Protein AF-A0A318CJG3-F1 (afdb_monomer_lite)

Radius of gyration: 14.78 Å; chains: 1; bounding box: 38×24×46 Å

Structure (mmCIF, N/CA/C/O backbone):
data_AF-A0A318CJG3-F1
#
_entry.id   AF-A0A318CJG3-F1
#
loop_
_atom_site.group_PDB
_atom_site.id
_atom_site.type_symbol
_atom_site.label_atom_id
_atom_site.label_alt_id
_atom_site.label_comp_id
_atom_site.label_asym_id
_atom_site.label_entity_id
_atom_site.label_seq_id
_atom_site.pdbx_PDB_ins_code
_atom_site.Cartn_x
_atom_site.Cartn_y
_atom_site.Cartn_z
_atom_site.occupancy
_atom_site.B_iso_or_equiv
_atom_site.auth_seq_id
_atom_site.auth_comp_id
_atom_site.auth_asym_id
_atom_site.auth_atom_id
_atom_site.pdbx_PDB_model_num
ATOM 1 N N . MET A 1 1 ? -4.390 9.047 27.082 1.00 48.22 1 MET A N 1
ATOM 2 C CA . MET A 1 1 ? -4.876 8.653 25.742 1.00 48.22 1 MET A CA 1
ATOM 3 C C . MET A 1 1 ? -4.255 7.306 25.412 1.00 48.22 1 MET A C 1
ATOM 5 O O . MET A 1 1 ? -3.035 7.210 25.450 1.00 48.22 1 MET A O 1
ATOM 9 N N . SER A 1 2 ? -5.050 6.251 25.213 1.00 54.47 2 SER A N 1
ATOM 10 C CA . SER A 1 2 ? -4.502 4.931 24.869 1.00 54.47 2 SER A CA 1
ATOM 11 C C . SER A 1 2 ? -3.922 4.996 23.456 1.00 54.47 2 SER A C 1
ATOM 13 O O . SER A 1 2 ? -4.649 5.274 22.504 1.00 54.47 2 SER A O 1
ATOM 15 N N . ARG A 1 3 ? -2.607 4.807 23.323 1.00 59.97 3 ARG A N 1
ATOM 16 C CA . ARG A 1 3 ? -1.935 4.699 22.026 1.00 59.97 3 ARG A CA 1
ATOM 17 C C . ARG A 1 3 ? -2.351 3.354 21.437 1.00 59.97 3 ARG A C 1
ATOM 19 O O . ARG A 1 3 ? -1.882 2.317 21.900 1.00 59.97 3 ARG A O 1
ATOM 26 N N . ASN A 1 4 ? -3.283 3.357 20.489 1.00 59.62 4 ASN A N 1
ATOM 27 C CA . ASN A 1 4 ? -3.732 2.133 19.838 1.00 59.62 4 ASN A CA 1
ATOM 28 C C . ASN A 1 4 ? -2.574 1.567 18.997 1.00 59.62 4 ASN A C 1
ATOM 30 O O . ASN A 1 4 ? -2.382 1.954 17.857 1.00 59.62 4 ASN A O 1
ATOM 34 N N . ALA A 1 5 ? -1.761 0.680 19.570 1.00 66.06 5 ALA A N 1
ATOM 35 C CA . ALA A 1 5 ? -0.550 0.151 18.936 1.00 66.06 5 ALA A CA 1
ATOM 36 C C . ALA A 1 5 ? -0.823 -0.927 17.866 1.00 66.06 5 ALA A C 1
ATOM 38 O O . ALA A 1 5 ? 0.091 -1.642 17.460 1.00 66.06 5 ALA A O 1
ATOM 39 N N . LYS A 1 6 ? -2.078 -1.090 17.430 1.00 80.31 6 LYS A N 1
ATOM 40 C CA . LYS A 1 6 ? -2.437 -2.047 16.383 1.00 80.31 6 LYS A CA 1
ATOM 41 C C . LYS A 1 6 ? -2.159 -1.427 15.018 1.00 80.31 6 LYS A C 1
ATOM 43 O O . LYS A 1 6 ? -2.663 -0.350 14.701 1.00 80.31 6 LYS A O 1
ATOM 48 N N . HIS A 1 7 ? -1.326 -2.093 14.230 1.00 88.00 7 HIS A N 1
ATOM 49 C CA . HIS A 1 7 ? -1.029 -1.715 12.852 1.00 88.00 7 HIS A CA 1
ATOM 50 C C . HIS A 1 7 ? -1.684 -2.711 11.898 1.00 88.00 7 HIS A C 1
ATOM 52 O O . HIS A 1 7 ? -1.777 -3.898 12.212 1.00 88.00 7 HIS A O 1
ATOM 58 N N . MET A 1 8 ? -2.094 -2.227 10.730 1.00 92.94 8 MET A N 1
ATOM 59 C CA . MET A 1 8 ? -2.480 -3.067 9.603 1.00 92.94 8 MET A CA 1
ATOM 60 C C . MET A 1 8 ? -1.405 -2.984 8.521 1.00 92.94 8 MET A C 1
ATOM 62 O O . MET A 1 8 ? -0.938 -1.894 8.181 1.00 92.94 8 MET A O 1
ATOM 66 N N . TYR A 1 9 ? -1.023 -4.143 7.989 1.00 95.38 9 TYR A N 1
ATOM 67 C CA . TYR A 1 9 ? -0.088 -4.265 6.878 1.00 95.38 9 TYR A CA 1
ATOM 68 C C . TYR A 1 9 ? -0.843 -4.751 5.649 1.00 95.38 9 TYR A C 1
ATOM 70 O O . TYR A 1 9 ? -1.476 -5.804 5.691 1.00 95.38 9 TYR A O 1
ATOM 78 N N . VAL A 1 10 ? -0.766 -3.983 4.566 1.00 95.94 10 VAL A N 1
ATOM 79 C CA . VAL A 1 10 ? -1.347 -4.347 3.270 1.00 95.94 10 VAL A CA 1
ATOM 80 C C . VAL A 1 10 ? -0.204 -4.540 2.289 1.00 95.94 10 VAL A C 1
ATOM 82 O O . VAL A 1 10 ? 0.664 -3.676 2.159 1.00 95.94 10 VAL A O 1
ATOM 85 N N . SER A 1 11 ? -0.201 -5.685 1.613 1.00 96.88 11 SER A N 1
ATOM 86 C CA . SER A 1 11 ? 0.776 -6.022 0.584 1.00 96.88 11 SER A CA 1
ATOM 87 C C . SER A 1 11 ? 0.045 -6.216 -0.735 1.00 96.88 11 SER A C 1
ATOM 89 O O . SER A 1 11 ? -0.791 -7.109 -0.840 1.00 96.88 11 SER A O 1
ATOM 91 N N . VAL A 1 12 ? 0.372 -5.397 -1.731 1.00 95.62 12 VAL A N 1
ATOM 92 C CA . VAL A 1 12 ? -0.141 -5.530 -3.099 1.00 95.62 12 VAL A CA 1
ATOM 93 C C . VAL A 1 12 ? 1.003 -6.021 -3.972 1.00 95.62 12 VAL A C 1
ATOM 95 O O . VAL A 1 12 ? 2.028 -5.352 -4.076 1.00 95.62 12 VAL A O 1
ATOM 98 N N . GLN A 1 13 ? 0.850 -7.202 -4.566 1.00 95.62 13 GLN A N 1
ATOM 99 C CA . GLN A 1 13 ? 1.839 -7.783 -5.470 1.00 95.62 13 GLN A CA 1
ATOM 100 C C . GLN A 1 13 ? 1.331 -7.707 -6.906 1.00 95.62 13 GLN A C 1
ATOM 102 O O . GLN A 1 13 ? 0.221 -8.147 -7.197 1.00 95.62 13 GLN A O 1
ATOM 107 N N . LEU A 1 14 ? 2.163 -7.179 -7.799 1.00 91.38 14 LEU A N 1
ATOM 108 C CA . LEU A 1 14 ? 1.885 -7.159 -9.229 1.00 91.38 14 LEU A CA 1
ATOM 109 C C . LEU A 1 14 ? 2.367 -8.456 -9.886 1.00 91.38 14 LEU A C 1
ATOM 111 O O . LEU A 1 14 ? 3.431 -8.983 -9.548 1.00 91.38 14 LEU A O 1
ATOM 115 N N . ASN A 1 15 ? 1.584 -8.952 -10.843 1.00 89.06 15 ASN A N 1
ATOM 116 C CA . ASN A 1 15 ? 1.963 -10.051 -11.721 1.00 89.06 15 ASN A CA 1
ATOM 117 C C . ASN A 1 15 ? 1.693 -9.644 -13.187 1.00 89.06 15 ASN A C 1
ATOM 119 O O . ASN A 1 15 ? 0.527 -9.460 -13.534 1.00 89.06 15 ASN A O 1
ATOM 123 N N . PRO A 1 16 ? 2.721 -9.487 -14.045 1.00 88.88 16 PRO A N 1
ATOM 124 C CA . PRO A 1 16 ? 4.140 -9.734 -13.773 1.00 88.88 16 PRO A CA 1
ATOM 125 C C . PRO A 1 16 ? 4.721 -8.782 -12.717 1.00 88.88 16 PRO A C 1
ATOM 127 O O . PRO A 1 16 ? 4.175 -7.712 -12.455 1.00 88.88 16 PRO A O 1
ATOM 130 N N . ALA A 1 17 ? 5.838 -9.180 -12.103 1.00 91.94 17 ALA A N 1
ATOM 131 C CA . ALA A 1 17 ? 6.541 -8.334 -11.145 1.00 91.94 17 ALA A CA 1
ATOM 132 C C . ALA A 1 17 ? 7.125 -7.106 -11.861 1.00 91.94 17 ALA A C 1
ATOM 134 O O . ALA A 1 17 ? 8.028 -7.229 -12.689 1.00 91.94 17 ALA A O 1
ATOM 135 N N . VAL A 1 18 ? 6.611 -5.921 -11.528 1.00 92.75 18 VAL A N 1
ATOM 136 C CA . VAL A 1 18 ? 7.076 -4.643 -12.078 1.00 92.75 18 VAL A CA 1
ATOM 137 C C . VAL A 1 18 ? 7.632 -3.801 -10.943 1.00 92.75 18 VAL A C 1
ATOM 139 O O . VAL A 1 18 ? 6.902 -3.454 -10.018 1.00 92.75 18 VAL A O 1
ATOM 142 N N . ALA A 1 19 ? 8.922 -3.479 -11.006 1.00 94.31 19 ALA A N 1
ATOM 143 C CA . ALA A 1 19 ? 9.579 -2.611 -10.036 1.00 94.31 19 ALA A CA 1
ATOM 144 C C . ALA A 1 19 ? 9.234 -1.139 -10.286 1.00 94.31 19 ALA A C 1
ATOM 146 O O . ALA A 1 19 ? 9.090 -0.723 -11.435 1.00 94.31 19 ALA A O 1
ATOM 147 N N . SER A 1 20 ? 9.172 -0.336 -9.218 1.00 95.25 20 SER A N 1
ATOM 148 C CA . SER A 1 20 ? 8.895 1.109 -9.305 1.00 95.25 20 SER A CA 1
ATOM 149 C C . SER A 1 20 ? 7.555 1.469 -9.964 1.00 95.25 20 SER A C 1
ATOM 151 O O . SER A 1 20 ? 7.376 2.598 -10.417 1.00 95.25 20 SER A O 1
ATOM 153 N N . ALA A 1 21 ? 6.602 0.536 -9.986 1.00 94.88 21 ALA A N 1
ATOM 154 C CA . ALA A 1 21 ? 5.213 0.831 -10.298 1.00 94.88 21 ALA A CA 1
ATOM 155 C C . ALA A 1 21 ? 4.602 1.601 -9.124 1.00 94.88 21 ALA A C 1
ATOM 157 O O . ALA A 1 21 ? 4.743 1.180 -7.978 1.00 94.88 21 ALA A O 1
ATOM 158 N N . SER A 1 22 ? 3.938 2.719 -9.390 1.00 96.00 22 SER A N 1
ATOM 159 C CA . SER A 1 22 ? 3.132 3.425 -8.399 1.00 96.00 22 SER A CA 1
ATOM 160 C C . SER A 1 22 ? 1.819 2.677 -8.205 1.00 96.00 22 SER A C 1
ATOM 162 O O . SER A 1 22 ? 1.135 2.381 -9.178 1.00 96.00 22 SER A O 1
ATOM 164 N N . VAL A 1 23 ? 1.473 2.370 -6.960 1.00 96.12 23 VAL A N 1
ATOM 165 C CA . VAL A 1 23 ? 0.237 1.686 -6.569 1.00 96.12 23 VAL A CA 1
ATOM 166 C C . VAL A 1 23 ? -0.489 2.567 -5.566 1.00 96.12 23 VAL A C 1
ATOM 168 O O . VAL A 1 23 ? 0.085 2.927 -4.535 1.00 96.12 23 VAL A O 1
ATOM 171 N N . SER A 1 24 ? -1.749 2.879 -5.851 1.00 97.31 24 SER A N 1
ATOM 172 C CA . SER A 1 24 ? -2.643 3.620 -4.966 1.00 97.31 24 SER A CA 1
ATOM 173 C C . SER A 1 24 ? -3.715 2.705 -4.393 1.00 97.31 24 SER A C 1
ATOM 175 O O . SER A 1 24 ? -4.288 1.876 -5.100 1.00 97.31 24 SER A O 1
ATOM 177 N N . ILE A 1 25 ? -3.981 2.855 -3.097 1.00 96.94 25 ILE A N 1
ATOM 178 C CA . ILE A 1 25 ? -5.039 2.131 -2.398 1.00 96.94 25 ILE A CA 1
ATOM 179 C C . ILE A 1 25 ? -5.950 3.075 -1.630 1.00 96.94 25 ILE A C 1
ATOM 181 O O . ILE A 1 25 ? -5.531 4.116 -1.114 1.00 96.94 25 ILE A O 1
ATOM 185 N N . GLU A 1 26 ? -7.176 2.612 -1.463 1.00 97.62 26 GLU A N 1
ATOM 186 C CA . GLU A 1 26 ? -8.144 3.095 -0.497 1.00 97.62 26 GLU A CA 1
ATOM 187 C C . GLU A 1 26 ? -8.499 1.967 0.467 1.00 97.62 26 GLU A C 1
ATOM 189 O O . GLU A 1 26 ? -8.624 0.805 0.085 1.00 97.62 26 GLU A O 1
ATOM 194 N N . VAL A 1 27 ? -8.667 2.307 1.738 1.00 96.44 27 VAL A N 1
ATOM 195 C CA . VAL A 1 27 ? -9.082 1.375 2.782 1.00 96.44 27 VAL A CA 1
ATOM 196 C C . VAL A 1 27 ? -10.312 1.934 3.466 1.00 96.44 27 VAL A C 1
ATOM 198 O O . VAL A 1 27 ? -10.271 3.018 4.044 1.00 96.44 27 VAL A O 1
ATOM 201 N N . TYR A 1 28 ? -11.383 1.158 3.461 1.00 96.94 28 TYR A N 1
ATOM 202 C CA . TYR A 1 28 ? -12.657 1.453 4.096 1.00 96.94 28 TYR A CA 1
ATOM 203 C C . TYR A 1 28 ? -12.787 0.649 5.391 1.00 96.94 28 TYR A C 1
ATOM 205 O O . TYR A 1 28 ? -12.330 -0.492 5.473 1.00 96.94 28 TYR A O 1
ATOM 213 N N . LEU A 1 29 ? -13.410 1.244 6.409 1.00 96.69 29 LEU A N 1
ATOM 214 C CA . LEU A 1 29 ? -13.649 0.628 7.716 1.00 96.69 29 LEU A CA 1
ATOM 215 C C . LEU A 1 29 ? -15.157 0.485 7.938 1.00 96.69 29 LEU A C 1
ATOM 217 O O . LEU A 1 29 ? -15.885 1.465 7.805 1.00 96.69 29 LEU A O 1
ATOM 221 N N . ASN A 1 30 ? -15.601 -0.715 8.318 1.00 96.25 30 ASN A N 1
ATOM 222 C CA . ASN A 1 30 ? -16.989 -1.043 8.664 1.00 96.25 30 ASN A CA 1
ATOM 223 C C . ASN A 1 30 ? -18.007 -0.577 7.606 1.00 96.25 30 ASN A C 1
ATOM 225 O O . ASN A 1 30 ? -19.001 0.053 7.953 1.00 96.25 30 ASN A O 1
ATOM 229 N N . GLU A 1 31 ? -17.723 -0.848 6.326 1.00 93.50 31 GLU A N 1
ATOM 230 C CA . GLU A 1 31 ? -18.600 -0.495 5.191 1.00 93.50 31 GLU A CA 1
ATOM 231 C C . GLU A 1 31 ? -18.891 1.017 5.068 1.00 93.50 31 GLU A C 1
ATOM 233 O O . GLU A 1 31 ? -19.892 1.429 4.485 1.00 93.50 31 GLU A O 1
ATOM 238 N N . GLY A 1 32 ? -18.013 1.868 5.615 1.00 93.50 32 GLY A N 1
ATOM 239 C CA . GLY A 1 32 ? -18.132 3.320 5.499 1.00 93.50 32 GLY A CA 1
ATOM 240 C C . GLY A 1 32 ? -18.124 3.796 4.042 1.00 93.50 32 GLY A C 1
ATOM 241 O O . GLY A 1 32 ? -17.436 3.234 3.198 1.00 93.50 32 GLY A O 1
ATOM 242 N N . SER A 1 33 ? -18.841 4.882 3.751 1.00 92.69 33 SER A N 1
ATOM 243 C CA . SER A 1 33 ? -18.935 5.476 2.406 1.00 92.69 33 SER A CA 1
ATOM 244 C C . SER A 1 33 ? -17.711 6.300 1.988 1.00 92.69 33 SER A C 1
ATOM 246 O O . SER A 1 33 ? -17.701 6.904 0.919 1.00 92.69 33 SER A O 1
ATOM 248 N N . SER A 1 34 ? -16.703 6.415 2.851 1.00 95.38 34 SER A N 1
ATOM 249 C CA . SER A 1 34 ? -15.489 7.186 2.590 1.00 95.38 34 SER A CA 1
ATOM 250 C C . SER A 1 34 ? -14.276 6.429 3.117 1.00 95.38 34 SER A C 1
ATOM 252 O O . SER A 1 34 ? -14.387 5.759 4.153 1.00 95.38 34 SER A O 1
ATOM 254 N N . PRO A 1 35 ? -13.126 6.526 2.431 1.00 96.19 35 PRO A N 1
ATOM 255 C CA . PRO A 1 35 ? -11.939 5.803 2.839 1.00 96.19 35 PRO A CA 1
ATOM 256 C C . PRO A 1 35 ? -11.458 6.307 4.201 1.00 96.19 35 PRO A C 1
ATOM 258 O O . PRO A 1 35 ? -11.309 7.504 4.443 1.00 96.19 35 PRO A O 1
ATOM 261 N N . TYR A 1 36 ? -11.197 5.364 5.098 1.00 95.06 36 TYR A N 1
ATOM 262 C CA . TYR A 1 36 ? -10.505 5.598 6.361 1.00 95.06 36 TYR A CA 1
ATOM 263 C C . TYR A 1 36 ? -9.014 5.899 6.134 1.00 95.06 36 TYR A C 1
ATOM 265 O O . TYR A 1 36 ? -8.417 6.677 6.877 1.00 95.06 36 TYR A O 1
ATOM 273 N N . TYR A 1 37 ? -8.412 5.292 5.109 1.00 96.12 37 TYR A N 1
ATOM 274 C CA . TYR A 1 37 ? -7.029 5.536 4.714 1.00 96.12 37 TYR A CA 1
ATOM 275 C C . TYR A 1 37 ? -6.898 5.544 3.193 1.00 96.12 37 TYR A C 1
ATOM 277 O O . TYR A 1 37 ? -7.501 4.723 2.506 1.00 96.12 37 TYR A O 1
ATOM 285 N N . THR A 1 38 ? -6.057 6.439 2.688 1.00 97.12 38 THR A N 1
ATOM 286 C CA . THR A 1 38 ? -5.612 6.474 1.294 1.00 97.12 38 THR A CA 1
ATOM 287 C C . THR A 1 38 ? -4.093 6.499 1.275 1.00 97.12 38 THR A C 1
ATOM 289 O O . THR A 1 38 ? -3.481 7.216 2.073 1.00 97.12 38 THR A O 1
ATOM 292 N N . GLY A 1 39 ? -3.469 5.763 0.363 1.00 96.94 39 GLY A N 1
ATOM 293 C CA . GLY A 1 39 ? -2.016 5.746 0.264 1.00 96.94 39 GLY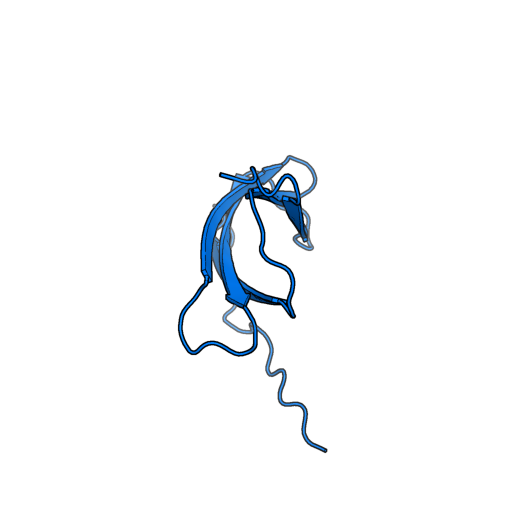 A CA 1
ATOM 294 C C . GLY A 1 39 ? -1.536 5.421 -1.134 1.00 96.94 39 GLY A C 1
ATOM 295 O O . GLY A 1 39 ? -2.150 4.620 -1.829 1.00 96.94 39 GLY A O 1
ATOM 296 N N . THR A 1 40 ? -0.397 6.002 -1.500 1.00 97.69 40 THR A N 1
ATOM 297 C CA . THR A 1 40 ? 0.330 5.677 -2.728 1.00 97.69 40 THR A CA 1
ATOM 298 C C . THR A 1 40 ? 1.757 5.299 -2.365 1.00 97.69 40 THR A C 1
ATOM 300 O O . THR A 1 40 ? 2.413 6.019 -1.609 1.00 97.69 40 THR A O 1
ATOM 303 N N . ILE A 1 41 ? 2.245 4.178 -2.890 1.00 97.69 41 ILE A N 1
ATOM 304 C CA . ILE A 1 41 ? 3.640 3.752 -2.735 1.00 97.69 41 ILE A CA 1
ATOM 305 C C . ILE A 1 41 ? 4.137 3.113 -4.027 1.00 97.69 41 ILE A C 1
ATOM 307 O O . ILE A 1 41 ? 3.347 2.676 -4.860 1.00 97.69 41 ILE A O 1
ATOM 311 N N . THR A 1 42 ? 5.451 3.047 -4.191 1.00 97.12 42 THR A N 1
ATOM 312 C CA . THR A 1 42 ? 6.071 2.315 -5.289 1.00 97.12 42 THR A CA 1
ATOM 313 C C . THR A 1 42 ? 6.363 0.867 -4.909 1.00 97.12 42 THR A C 1
ATOM 315 O O . THR A 1 42 ? 6.688 0.555 -3.760 1.00 97.12 42 THR A O 1
ATOM 318 N N . THR A 1 43 ? 6.250 -0.033 -5.881 1.00 97.25 43 THR A N 1
ATOM 319 C CA . THR A 1 43 ? 6.652 -1.430 -5.726 1.00 97.25 43 THR A CA 1
ATO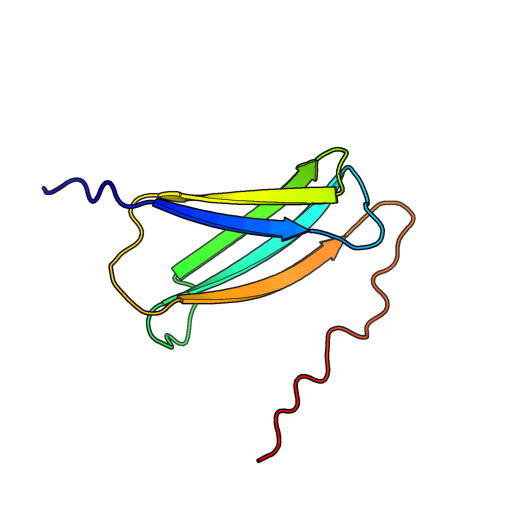M 320 C C . THR A 1 43 ? 8.167 -1.571 -5.589 1.00 97.25 43 THR 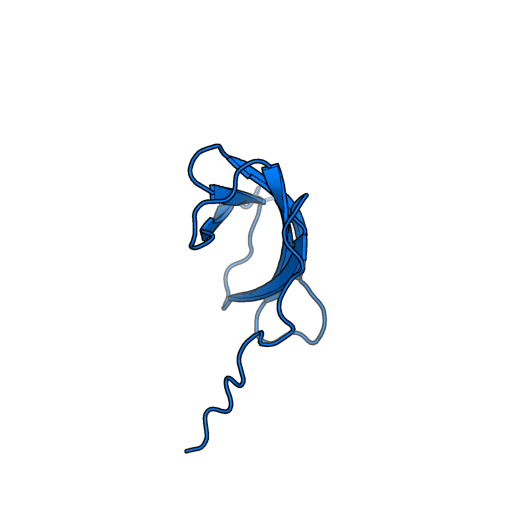A C 1
ATOM 322 O O . THR A 1 43 ? 8.947 -0.867 -6.242 1.00 97.25 43 THR A O 1
ATOM 325 N N . ASP A 1 44 ? 8.591 -2.528 -4.763 1.00 97.38 44 ASP A N 1
ATOM 326 C CA . ASP A 1 44 ? 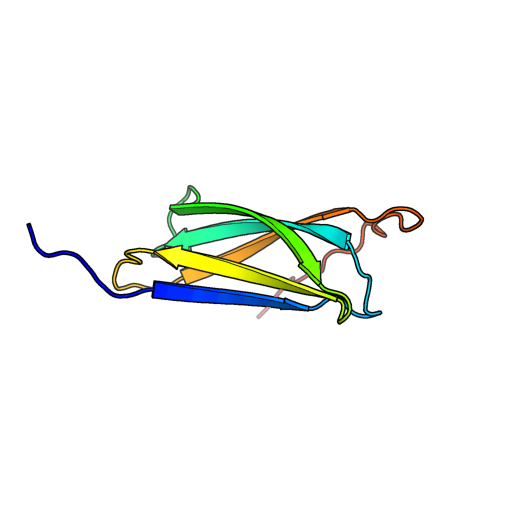9.985 -2.965 -4.693 1.00 97.38 44 ASP A CA 1
ATOM 327 C C . ASP A 1 44 ? 10.407 -3.769 -5.943 1.00 97.38 44 ASP A C 1
ATOM 329 O O . ASP A 1 44 ? 9.638 -3.961 -6.887 1.00 97.38 44 ASP A O 1
ATOM 333 N N . THR A 1 45 ? 11.654 -4.248 -5.975 1.00 95.38 45 THR A N 1
ATOM 33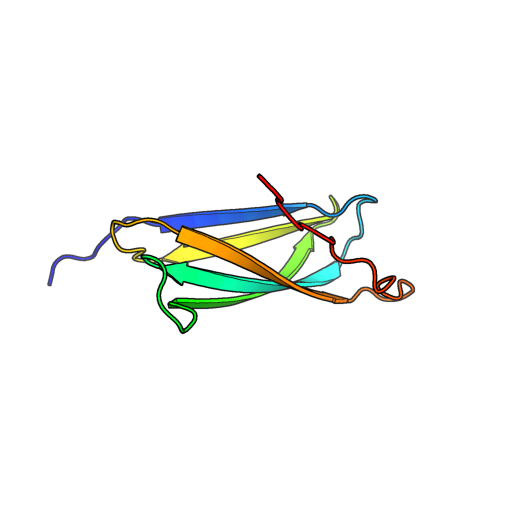4 C CA . THR A 1 45 ? 12.187 -5.026 -7.109 1.00 95.38 45 THR A CA 1
ATOM 335 C C . THR A 1 45 ? 11.482 -6.366 -7.329 1.00 95.38 45 THR A C 1
ATOM 337 O O . THR A 1 45 ? 11.619 -6.940 -8.405 1.00 95.38 45 THR A O 1
ATOM 340 N N . ALA A 1 46 ? 10.715 -6.853 -6.348 1.00 95.62 46 ALA A N 1
ATOM 341 C CA . ALA A 1 46 ? 9.881 -8.045 -6.467 1.00 95.62 46 ALA A CA 1
ATOM 342 C C . ALA A 1 46 ? 8.444 -7.720 -6.922 1.00 95.62 46 ALA A C 1
ATOM 344 O O . ALA A 1 46 ? 7.606 -8.617 -6.985 1.00 95.62 46 ALA A O 1
ATOM 345 N N . GLY A 1 47 ? 8.143 -6.456 -7.244 1.00 95.50 47 GLY A N 1
ATOM 346 C CA . GLY A 1 47 ? 6.814 -6.027 -7.670 1.00 95.50 47 GLY A CA 1
ATOM 347 C C . GLY A 1 47 ? 5.818 -5.888 -6.520 1.00 95.50 47 GLY A C 1
ATOM 348 O O . GLY A 1 47 ? 4.617 -6.004 -6.754 1.00 95.50 47 GLY A O 1
ATOM 349 N N . VAL A 1 48 ? 6.291 -5.661 -5.286 1.00 97.38 48 VAL A N 1
ATOM 350 C CA . VAL A 1 48 ? 5.431 -5.598 -4.096 1.00 97.38 48 VAL A CA 1
ATOM 351 C C . VAL A 1 48 ? 5.384 -4.190 -3.506 1.00 97.38 48 VAL A C 1
ATOM 353 O O . VAL A 1 48 ? 6.408 -3.621 -3.132 1.00 97.38 48 VAL A O 1
ATOM 356 N N . ALA A 1 49 ? 4.177 -3.646 -3.373 1.00 97.56 49 ALA A N 1
ATOM 357 C CA . ALA A 1 49 ? 3.874 -2.411 -2.657 1.00 97.56 49 ALA A CA 1
ATOM 358 C C . ALA A 1 49 ? 3.424 -2.737 -1.221 1.00 97.56 49 ALA A C 1
ATOM 360 O O . ALA A 1 49 ? 2.487 -3.512 -1.019 1.00 97.56 49 ALA A O 1
ATOM 361 N N . LYS A 1 50 ? 4.102 -2.165 -0.216 1.00 97.56 50 LYS A N 1
ATOM 362 C CA . LYS A 1 50 ? 3.897 -2.477 1.212 1.00 97.56 50 LYS A CA 1
ATOM 363 C C . LYS A 1 50 ? 3.417 -1.245 1.973 1.00 97.56 50 LYS A C 1
ATOM 365 O O . LYS A 1 50 ? 4.195 -0.333 2.242 1.00 97.56 50 LYS A O 1
ATOM 370 N N . PHE A 1 51 ? 2.152 -1.244 2.373 1.00 97.00 51 PHE A N 1
ATOM 371 C CA . PHE A 1 51 ? 1.547 -0.164 3.146 1.00 97.00 51 PHE A CA 1
ATOM 372 C C . PHE A 1 51 ? 1.550 -0.503 4.635 1.00 97.00 51 PHE A C 1
ATOM 374 O O . PHE A 1 51 ? 1.261 -1.634 5.032 1.00 97.00 51 PHE A O 1
ATOM 381 N N . THR A 1 52 ? 1.850 0.495 5.468 1.00 95.62 52 THR A N 1
ATOM 382 C CA . THR A 1 52 ? 1.735 0.401 6.929 1.00 95.62 52 THR A CA 1
ATOM 383 C C . THR A 1 52 ? 0.719 1.425 7.412 1.00 95.62 52 THR A C 1
ATOM 385 O O . THR A 1 52 ? 0.961 2.628 7.333 1.00 95.62 52 THR A O 1
ATOM 388 N N . ILE A 1 53 ? -0.406 0.945 7.935 1.00 94.06 53 ILE A N 1
ATOM 389 C CA . ILE A 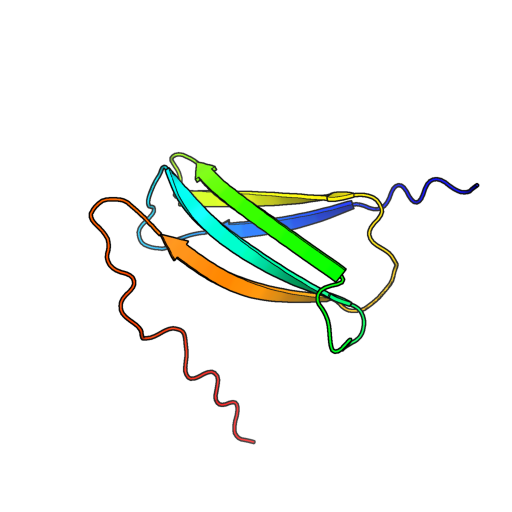1 53 ? -1.485 1.782 8.463 1.00 94.06 53 ILE A CA 1
ATOM 390 C C . ILE A 1 53 ? -1.426 1.701 9.985 1.00 94.06 53 ILE A C 1
ATOM 392 O O . ILE A 1 53 ? -1.709 0.664 10.590 1.00 94.06 53 ILE A O 1
ATOM 396 N N . VAL A 1 54 ? -0.985 2.794 10.604 1.00 91.06 54 VAL A N 1
ATOM 397 C CA . VAL A 1 54 ? -0.759 2.872 12.052 1.00 91.06 54 VAL A CA 1
ATOM 398 C C . VAL A 1 54 ? -2.036 3.240 12.801 1.00 91.06 54 VAL A C 1
ATOM 400 O O . VAL A 1 54 ? -2.857 4.008 12.310 1.00 91.06 54 VAL A O 1
ATOM 403 N N . ASN A 1 55 ? -2.170 2.744 14.031 1.00 89.00 55 ASN A N 1
ATOM 404 C CA . ASN A 1 55 ? -3.339 2.959 14.889 1.00 89.00 55 ASN A CA 1
ATOM 405 C C . ASN A 1 55 ? -4.673 2.522 14.261 1.00 89.00 55 ASN A C 1
ATOM 407 O O . ASN A 1 55 ? -5.702 3.158 14.498 1.00 89.00 55 ASN A O 1
ATOM 411 N N . ALA A 1 56 ? -4.657 1.429 13.496 1.00 90.94 56 ALA A N 1
ATOM 412 C CA . ALA A 1 56 ? -5.842 0.863 12.869 1.00 90.94 56 ALA A CA 1
ATOM 413 C C . ALA A 1 56 ? -6.878 0.468 13.952 1.00 90.94 56 ALA A C 1
ATOM 415 O O . ALA A 1 56 ? -6.566 -0.330 14.848 1.00 90.94 56 ALA A O 1
ATOM 416 N N . PRO A 1 57 ? -8.102 1.032 13.932 1.00 91.81 57 PRO A N 1
ATOM 417 C CA . PRO A 1 57 ? -9.185 0.632 14.829 1.00 91.81 57 PRO A CA 1
ATOM 418 C C . PRO A 1 57 ? -9.527 -0.865 14.732 1.00 91.81 57 PRO A C 1
ATOM 420 O O . PRO A 1 57 ? -9.178 -1.557 13.780 1.00 91.81 57 PRO A O 1
ATOM 423 N N . THR A 1 58 ? -10.253 -1.404 15.707 1.00 90.88 58 THR A N 1
ATOM 424 C CA . THR A 1 58 ? -10.867 -2.728 15.515 1.00 90.88 58 THR A CA 1
ATOM 425 C C . THR A 1 58 ? -12.065 -2.585 14.574 1.00 90.88 58 THR A C 1
ATOM 427 O O . THR A 1 58 ? -12.878 -1.680 14.762 1.00 90.88 58 THR A O 1
ATOM 430 N N . GLY A 1 59 ? -12.201 -3.484 13.603 1.00 93.12 59 GLY A N 1
ATOM 431 C CA . GLY A 1 59 ? -13.348 -3.531 12.701 1.00 93.12 59 GLY A CA 1
ATOM 432 C C . GLY A 1 59 ? -13.074 -4.382 11.468 1.00 93.12 59 GLY A C 1
ATOM 433 O O . GLY A 1 59 ? -12.045 -5.058 11.391 1.00 93.12 59 GLY A O 1
ATOM 434 N N . THR A 1 60 ? -14.001 -4.328 10.518 1.00 95.25 60 THR A N 1
ATOM 435 C CA . THR A 1 60 ? -13.866 -4.974 9.210 1.00 95.25 60 THR A CA 1
ATOM 436 C C . THR A 1 60 ? -13.290 -3.980 8.216 1.00 95.25 60 THR A C 1
ATOM 438 O O . THR A 1 60 ? -13.762 -2.846 8.133 1.00 95.25 60 THR A O 1
ATOM 441 N N . TYR A 1 61 ? -12.288 -4.407 7.456 1.00 95.69 61 TYR A N 1
ATOM 442 C CA . TYR A 1 61 ? -11.614 -3.570 6.472 1.00 95.69 61 TYR A CA 1
ATOM 443 C C . TYR A 1 61 ? -11.877 -4.073 5.057 1.00 95.69 61 TYR A C 1
ATOM 445 O O . TYR A 1 61 ? -11.785 -5.272 4.803 1.00 95.69 61 TYR A O 1
ATOM 453 N N . LEU A 1 62 ? -12.136 -3.146 4.140 1.00 95.56 62 LEU A N 1
ATOM 454 C CA . LEU A 1 62 ? -12.130 -3.381 2.699 1.00 95.56 62 LEU A CA 1
ATOM 455 C C . LEU A 1 62 ? -10.994 -2.554 2.103 1.00 95.56 62 LEU A C 1
ATOM 457 O O . LEU A 1 62 ? -10.952 -1.344 2.299 1.00 95.56 62 LEU A O 1
ATOM 461 N N . THR A 1 63 ? -10.070 -3.199 1.398 1.00 96.25 63 THR A N 1
ATOM 462 C CA . THR A 1 63 ? -9.019 -2.502 0.649 1.00 96.25 63 THR A CA 1
ATOM 463 C C . THR A 1 63 ? -9.349 -2.558 -0.831 1.00 96.25 63 THR A C 1
ATOM 465 O O . THR A 1 63 ? -9.620 -3.635 -1.353 1.00 96.25 63 THR A O 1
ATOM 468 N N . VAL A 1 64 ? -9.288 -1.412 -1.495 1.00 95.62 64 VAL A N 1
ATOM 469 C CA . VAL A 1 64 ? -9.478 -1.264 -2.935 1.00 95.62 64 VAL A CA 1
ATOM 470 C C . VAL A 1 64 ? -8.189 -0.700 -3.516 1.00 95.62 64 VAL A C 1
ATOM 472 O O . VAL A 1 64 ? -7.681 0.309 -3.031 1.00 95.62 64 VAL A O 1
ATOM 475 N N . VAL A 1 65 ? -7.643 -1.352 -4.539 1.00 95.81 65 VAL A N 1
ATOM 476 C CA . VAL A 1 65 ? -6.573 -0.764 -5.357 1.00 95.81 65 VAL A CA 1
ATOM 477 C C . VAL A 1 65 ? -7.242 0.171 -6.356 1.00 95.81 65 VAL A C 1
ATOM 479 O O . VAL A 1 65 ? -8.091 -0.276 -7.122 1.00 95.81 65 VAL A O 1
ATOM 482 N N . THR A 1 66 ? -6.908 1.458 -6.314 1.00 94.88 66 THR A N 1
ATOM 483 C CA . THR A 1 66 ? -7.596 2.489 -7.107 1.00 94.88 66 THR A CA 1
ATOM 484 C C . THR A 1 66 ? -6.835 2.914 -8.349 1.00 94.88 66 THR A C 1
ATOM 486 O O . THR A 1 66 ? -7.458 3.333 -9.319 1.00 94.88 66 THR A O 1
ATOM 489 N N . ASP A 1 67 ? -5.509 2.799 -8.337 1.00 92.44 67 ASP A N 1
ATOM 490 C CA . ASP A 1 67 ? -4.679 3.086 -9.502 1.00 92.44 67 ASP A CA 1
ATOM 491 C C . ASP A 1 67 ? -3.370 2.295 -9.445 1.00 92.44 67 ASP A C 1
ATOM 493 O O . ASP A 1 67 ? -2.811 2.060 -8.367 1.00 92.44 67 ASP A O 1
ATOM 497 N N . VAL A 1 68 ? -2.869 1.900 -10.616 1.00 92.50 68 VAL A N 1
ATOM 498 C CA . VAL A 1 68 ? -1.516 1.362 -10.778 1.00 92.50 68 VAL A CA 1
ATOM 499 C C . VAL A 1 68 ? -0.889 1.983 -12.025 1.00 92.50 68 VAL A C 1
ATOM 501 O O . VAL A 1 68 ? -1.395 1.866 -13.133 1.00 92.50 68 VAL A O 1
ATOM 504 N N . THR A 1 69 ? 0.265 2.622 -11.883 1.00 90.88 69 THR A N 1
ATOM 505 C CA . THR A 1 69 ? 0.987 3.198 -13.022 1.00 90.88 69 THR A CA 1
ATOM 506 C C . THR A 1 69 ? 2.424 2.714 -13.035 1.00 90.88 69 THR A C 1
ATOM 508 O O . THR A 1 69 ? 3.108 2.706 -12.016 1.00 90.88 69 THR A O 1
ATOM 511 N N . ALA A 1 70 ? 2.913 2.297 -14.199 1.00 88.88 70 ALA A N 1
ATOM 512 C CA . ALA A 1 70 ? 4.303 1.901 -14.369 1.00 88.88 70 ALA A CA 1
ATOM 513 C C . ALA A 1 70 ? 4.828 2.365 -15.725 1.00 88.88 70 ALA A C 1
ATOM 515 O O . ALA A 1 70 ? 4.129 2.324 -16.736 1.00 88.88 70 ALA A O 1
ATOM 516 N N . VAL A 1 71 ? 6.080 2.817 -15.761 1.00 82.12 71 VAL A N 1
ATOM 517 C CA . VAL A 1 71 ? 6.703 3.272 -17.008 1.00 82.12 71 VAL A CA 1
ATOM 518 C C . VAL A 1 71 ? 6.782 2.102 -17.990 1.00 82.12 71 VAL A C 1
ATOM 520 O O . VAL A 1 71 ? 7.309 1.044 -17.660 1.00 82.12 71 VAL A O 1
ATOM 523 N N . GLY A 1 72 ? 6.254 2.296 -19.200 1.00 72.50 72 GLY A N 1
ATOM 524 C CA . GLY A 1 72 ? 6.217 1.259 -20.236 1.00 72.50 72 GLY A CA 1
ATOM 525 C C . GLY A 1 72 ? 5.056 0.268 -20.113 1.00 72.50 72 GLY A C 1
ATOM 526 O O . GLY A 1 72 ? 4.921 -0.592 -20.977 1.00 72.50 72 GLY A O 1
ATOM 527 N N . TYR A 1 73 ? 4.196 0.417 -19.102 1.00 66.19 73 TYR A N 1
ATOM 528 C CA . TYR A 1 73 ? 2.966 -0.353 -18.950 1.00 66.19 73 TYR A CA 1
ATOM 529 C C . TYR A 1 73 ? 1.780 0.606 -18.969 1.00 66.19 73 TYR A C 1
ATOM 531 O O . TYR A 1 73 ? 1.681 1.524 -18.159 1.00 66.19 73 TYR A O 1
ATOM 539 N N . THR A 1 74 ? 0.868 0.395 -19.910 1.00 60.44 74 THR A N 1
ATOM 540 C CA . THR A 1 74 ? -0.465 0.989 -19.824 1.00 60.44 74 THR A CA 1
ATOM 541 C C . THR A 1 74 ? -1.338 -0.013 -19.094 1.00 60.44 74 THR A C 1
ATOM 543 O O . THR A 1 74 ? -1.316 -1.202 -19.412 1.00 60.44 74 THR A O 1
ATOM 546 N N . LEU A 1 75 ? -2.035 0.445 -18.058 1.00 55.59 75 LEU A N 1
ATOM 547 C CA . LEU A 1 75 ? -2.996 -0.385 -17.355 1.00 55.59 75 LEU A CA 1
ATOM 548 C C . LEU A 1 75 ? -4.084 -0.750 -18.372 1.00 55.59 75 LEU A C 1
ATOM 550 O O . LEU A 1 75 ? -4.823 0.121 -18.828 1.00 55.59 75 LEU A O 1
ATOM 554 N N . GLY A 1 76 ? -4.108 -2.009 -18.817 1.00 53.94 76 GLY A N 1
ATOM 555 C CA . GLY A 1 76 ? -5.224 -2.520 -19.604 1.00 53.94 76 GLY A CA 1
ATOM 556 C C . GLY A 1 76 ? -6.459 -2.378 -18.730 1.00 53.94 76 GLY A C 1
ATOM 557 O O . GLY A 1 76 ? -6.446 -2.882 -17.611 1.00 53.94 76 GLY A O 1
ATOM 558 N N . GLY A 1 77 ? -7.458 -1.628 -19.193 1.00 50.06 77 GLY A N 1
ATOM 559 C CA . GLY A 1 77 ? -8.627 -1.187 -18.420 1.00 50.06 77 GLY A CA 1
ATOM 560 C C . GLY A 1 77 ? -9.542 -2.291 -17.878 1.00 50.06 77 GLY A C 1
ATOM 561 O O . GLY A 1 77 ? -10.653 -1.986 -17.463 1.00 50.06 77 GLY A O 1
ATOM 562 N N . ASP A 1 78 ? -9.078 -3.534 -17.839 1.00 49.94 78 ASP A N 1
ATOM 563 C CA . ASP A 1 78 ? -9.777 -4.689 -17.298 1.00 49.94 78 ASP A CA 1
ATOM 564 C C . ASP A 1 78 ? -9.327 -4.916 -15.841 1.00 49.94 78 ASP A C 1
ATOM 566 O O . ASP A 1 78 ? -8.734 -5.936 -15.488 1.00 49.94 78 ASP A O 1
ATOM 570 N N . PHE A 1 79 ? -9.569 -3.926 -14.975 1.00 46.41 79 PHE A N 1
ATOM 571 C CA . PHE A 1 79 ? -9.732 -4.199 -13.542 1.00 46.41 79 PHE A CA 1
ATOM 572 C C . PHE A 1 79 ? -11.124 -4.816 -13.344 1.00 46.41 79 PHE A C 1
ATOM 574 O O . PHE A 1 79 ? -12.056 -4.451 -14.060 1.00 46.41 79 PHE A O 1
ATOM 581 N N . PRO A 1 80 ? -11.264 -5.805 -12.450 1.00 50.19 80 PRO A N 1
ATOM 582 C CA . PRO A 1 80 ? -12.123 -6.950 -12.681 1.00 50.19 80 PRO A CA 1
ATOM 583 C C . PRO A 1 80 ? -13.597 -6.559 -12.712 1.00 50.19 80 PRO A C 1
ATOM 585 O O . PRO A 1 80 ? -14.091 -5.834 -11.847 1.00 50.19 80 PRO A O 1
ATOM 588 N N . GLU A 1 81 ? -14.320 -7.157 -13.652 1.00 43.09 81 GLU A N 1
ATOM 589 C CA . GLU A 1 81 ? -15.725 -7.488 -13.461 1.00 43.09 81 GLU A CA 1
ATOM 590 C C . GLU A 1 81 ? -15.843 -8.475 -12.281 1.00 43.09 81 GLU A C 1
ATOM 592 O O . GLU A 1 81 ? -16.161 -9.645 -12.462 1.00 43.09 81 GLU A O 1
ATOM 597 N N . ASP A 1 82 ? -15.593 -8.032 -11.046 1.00 42.25 82 ASP A N 1
ATOM 598 C CA . ASP A 1 82 ? -16.035 -8.747 -9.843 1.00 42.25 82 ASP A CA 1
ATOM 599 C C . ASP A 1 82 ? -17.551 -8.522 -9.687 1.00 42.25 82 ASP A C 1
ATOM 601 O O . ASP A 1 82 ? -18.056 -7.974 -8.705 1.00 42.25 82 ASP A O 1
ATOM 605 N N . ILE A 1 83 ? -18.316 -8.941 -10.702 1.00 40.72 83 ILE A N 1
ATOM 606 C CA . ILE A 1 83 ? -19.759 -9.122 -10.593 1.00 40.72 83 ILE A CA 1
ATOM 607 C C . ILE A 1 83 ? -19.963 -10.480 -9.926 1.00 40.72 83 ILE A C 1
ATOM 609 O O . ILE A 1 83 ? -20.170 -11.506 -10.575 1.00 40.72 83 ILE A O 1
ATOM 613 N N . TYR A 1 84 ? -19.918 -10.492 -8.596 1.00 42.91 84 TYR A N 1
ATOM 614 C CA . TYR A 1 84 ? -20.500 -11.590 -7.837 1.00 42.91 84 TYR A CA 1
ATOM 615 C C . TYR A 1 84 ? -22.021 -11.557 -8.050 1.00 42.91 84 TYR A C 1
ATOM 617 O O . TYR A 1 84 ? -22.733 -10.773 -7.421 1.00 42.91 84 TYR A O 1
ATOM 625 N N . SER A 1 85 ? -22.528 -12.388 -8.962 1.00 42.84 85 SER A N 1
ATOM 626 C CA . SER A 1 85 ? -23.957 -12.705 -9.037 1.00 42.84 85 SER A CA 1
ATOM 627 C C . SER A 1 85 ? -24.220 -13.993 -8.253 1.00 42.84 85 SER A C 1
ATOM 629 O O . SER A 1 85 ? -23.515 -14.988 -8.414 1.00 42.84 85 SER A O 1
ATOM 631 N N . LYS A 1 86 ? -25.191 -13.927 -7.337 1.00 37.19 86 LYS A N 1
ATOM 632 C CA . LYS A 1 86 ? -25.702 -15.065 -6.565 1.00 37.19 86 LYS A CA 1
ATOM 633 C C . LYS A 1 86 ? -26.626 -15.927 -7.418 1.00 37.19 86 LYS A C 1
ATOM 635 O O . LYS A 1 86 ? -27.453 -15.330 -8.141 1.00 37.19 86 LYS A O 1
#

Sequence (86 aa):
MSRNAKHMYVSVQLNPAVASASVSIEVYLNEGSSPYYTGTITTDTAGVAKFTIVNAPTGTYLTVVTDVTAVGYTLGGDFPEDIYSK

pLDDT: mean 84.47, std 18.62, range [37.19, 97.69]

Secondary structure (DSSP, 8-state):
-------EEEEEE-SS--TT-EEEEEEEETT-SS-SEEEEEE--TTSEEEEEETTPPSS-EEEEEEEEEBTTB---S---------

Foldseek 3Di:
DDQLADKDKDKDADVVQAFQKKWKKFKDFAPDPHGPDIDIDTAHNRRIDIDIGGSDDDGDMDMDTDDIGDVPDDPPPCPDPPPPDD